Protein AF-A0A376TZW5-F1 (afdb_monomer_lite)

Structure (mmCIF, N/CA/C/O backbone):
data_AF-A0A376TZW5-F1
#
_entry.id   AF-A0A376TZW5-F1
#
loop_
_atom_site.group_PDB
_atom_site.id
_atom_site.type_symbol
_atom_site.label_atom_id
_atom_site.label_alt_id
_atom_site.label_comp_id
_atom_site.label_asym_id
_atom_site.label_entity_id
_atom_site.label_seq_id
_atom_site.pdbx_PDB_ins_code
_atom_site.Cartn_x
_atom_site.Cartn_y
_atom_site.Cartn_z
_atom_site.occupancy
_atom_site.B_iso_or_equiv
_atom_site.auth_seq_id
_atom_site.auth_comp_id
_atom_site.auth_asym_id
_atom_site.auth_atom_id
_atom_site.pdbx_PDB_model_num
ATOM 1 N N . MET A 1 1 ? 0.090 -8.580 25.033 1.00 38.53 1 MET A N 1
ATOM 2 C CA . MET A 1 1 ? -0.897 -7.740 25.754 1.00 38.53 1 MET A CA 1
ATOM 3 C C . MET A 1 1 ? -0.222 -6.435 26.148 1.00 38.53 1 MET A C 1
ATOM 5 O O . MET A 1 1 ? 0.632 -6.461 27.018 1.00 38.53 1 MET A O 1
ATOM 9 N N . CYS A 1 2 ? -0.560 -5.318 25.501 1.00 30.52 2 CYS A N 1
ATOM 10 C CA . CYS A 1 2 ? -0.127 -3.982 25.917 1.00 30.52 2 CYS A CA 1
ATOM 11 C C . CYS A 1 2 ? -1.391 -3.200 26.295 1.00 30.52 2 CYS A C 1
ATOM 13 O O . CYS A 1 2 ? -2.257 -2.989 25.449 1.00 30.52 2 CYS A O 1
ATOM 15 N N . LYS A 1 3 ? -1.556 -2.871 27.580 1.00 48.50 3 LYS A N 1
ATOM 16 C CA . LYS A 1 3 ? -2.670 -2.051 28.070 1.00 48.50 3 LYS A CA 1
ATOM 17 C C . LYS A 1 3 ? -2.175 -0.611 28.183 1.00 48.50 3 LYS A C 1
ATOM 19 O O . LYS A 1 3 ? -1.346 -0.327 29.038 1.00 48.50 3 LYS A O 1
ATOM 24 N N . SER A 1 4 ? -2.682 0.279 27.331 1.00 41.16 4 SER A N 1
ATOM 25 C CA . SER A 1 4 ? -2.485 1.726 27.455 1.00 41.16 4 SER A CA 1
ATOM 26 C C . SER A 1 4 ? -3.848 2.375 27.692 1.00 41.16 4 SER A C 1
ATOM 28 O O . SER A 1 4 ? -4.744 2.304 26.851 1.00 41.16 4 SER A O 1
ATOM 30 N N . THR A 1 5 ? -4.014 2.932 28.881 1.00 50.69 5 THR A N 1
ATOM 31 C CA . THR A 1 5 ? -5.235 3.544 29.399 1.00 50.69 5 THR A CA 1
ATOM 32 C C . THR A 1 5 ? -5.457 4.897 28.708 1.00 50.69 5 THR A C 1
ATOM 34 O O . THR A 1 5 ? -4.609 5.777 28.808 1.00 50.69 5 THR A O 1
ATOM 37 N N . GLY A 1 6 ? -6.571 5.062 27.983 1.00 47.66 6 GLY A N 1
ATOM 38 C CA . GLY A 1 6 ? -7.039 6.360 27.459 1.00 47.66 6 GLY A CA 1
ATOM 39 C C . GLY A 1 6 ? -6.691 6.716 26.005 1.00 47.66 6 GLY A C 1
ATOM 40 O O . GLY A 1 6 ? -7.120 7.762 25.528 1.00 47.66 6 GLY A O 1
ATOM 41 N N . ARG A 1 7 ? -5.966 5.868 25.268 1.00 55.19 7 ARG A N 1
ATOM 42 C CA . ARG A 1 7 ? -5.746 6.036 23.819 1.00 55.19 7 ARG A CA 1
ATOM 43 C C . ARG A 1 7 ? -6.787 5.246 23.039 1.00 55.19 7 ARG A C 1
ATOM 45 O O . ARG A 1 7 ? -7.070 4.102 23.387 1.00 55.19 7 ARG A O 1
ATOM 52 N N . THR A 1 8 ? -7.326 5.837 21.974 1.00 58.31 8 THR A N 1
ATOM 53 C CA . THR A 1 8 ? -8.102 5.115 20.962 1.00 58.31 8 THR A CA 1
ATOM 54 C C . THR A 1 8 ? -7.330 3.848 20.590 1.00 58.31 8 THR A C 1
ATOM 56 O O . THR A 1 8 ? -6.161 3.916 20.209 1.00 58.31 8 THR A O 1
ATOM 59 N N . GLN A 1 9 ? -7.937 2.687 20.811 1.00 73.31 9 GLN A N 1
ATOM 60 C CA . GLN A 1 9 ? -7.275 1.408 20.592 1.00 73.31 9 GLN A CA 1
ATOM 61 C C . GLN A 1 9 ? -7.281 1.123 19.092 1.00 73.31 9 GLN A C 1
ATOM 63 O O . GLN A 1 9 ? -8.335 0.857 18.515 1.00 73.31 9 GLN A O 1
ATOM 68 N N . TYR A 1 10 ? -6.110 1.192 18.466 1.00 76.81 10 TYR A N 1
ATOM 69 C CA . TYR A 1 10 ? -5.934 0.841 17.062 1.00 76.81 10 TYR A CA 1
ATOM 70 C C . TYR A 1 10 ? -5.307 -0.544 16.964 1.00 76.81 10 TYR A C 1
ATOM 72 O O . TYR A 1 10 ? -4.326 -0.846 17.644 1.00 76.81 10 TYR A O 1
ATOM 80 N N . PHE A 1 11 ? -5.882 -1.387 16.113 1.00 87.94 11 PHE A N 1
ATOM 81 C CA . PHE A 1 11 ? -5.261 -2.640 15.710 1.00 87.94 11 PHE A CA 1
ATOM 82 C C . PHE A 1 11 ? -4.432 -2.373 14.456 1.00 87.94 11 PHE A C 1
ATOM 84 O O . PHE A 1 11 ? -4.957 -1.822 13.491 1.00 87.94 11 PHE A O 1
ATOM 91 N N . SER A 1 12 ? -3.154 -2.742 14.475 1.00 90.06 12 SER A N 1
ATOM 92 C CA . SER A 1 12 ? -2.262 -2.597 13.329 1.00 90.06 12 SER A CA 1
ATOM 93 C C . SER A 1 12 ? -1.624 -3.929 12.966 1.00 90.06 12 SER A C 1
ATOM 95 O O . SER A 1 12 ? -1.375 -4.781 13.821 1.00 90.06 12 SER A O 1
ATOM 97 N N . VAL A 1 13 ? -1.349 -4.086 11.675 1.00 95.06 13 VAL A N 1
ATOM 98 C CA . VAL A 1 13 ? -0.591 -5.205 11.120 1.00 95.06 13 VAL A CA 1
ATOM 99 C C . VAL A 1 13 ? 0.528 -4.622 10.278 1.00 95.06 13 VAL A C 1
ATOM 101 O O . VAL A 1 13 ? 0.327 -3.633 9.573 1.00 95.06 13 VAL A O 1
ATOM 104 N N . ILE A 1 14 ? 1.718 -5.198 10.407 1.00 95.69 14 ILE A N 1
ATOM 105 C CA . ILE A 1 14 ? 2.921 -4.708 9.745 1.00 95.69 14 ILE A CA 1
ATOM 106 C C . ILE A 1 14 ? 3.115 -5.494 8.451 1.00 95.69 14 ILE A C 1
ATOM 108 O O . ILE A 1 14 ? 3.079 -6.722 8.457 1.00 95.69 14 ILE A O 1
ATOM 112 N N . TYR A 1 15 ? 3.334 -4.765 7.360 1.00 95.56 15 TYR A N 1
ATOM 113 C CA . TYR A 1 15 ? 3.846 -5.303 6.108 1.00 95.56 15 TYR A CA 1
ATOM 114 C C . TYR A 1 15 ? 5.206 -4.662 5.827 1.00 95.56 15 TYR A C 1
ATOM 116 O O . TYR A 1 15 ? 5.295 -3.454 5.617 1.00 95.56 15 TYR A O 1
ATOM 124 N N . ASP A 1 16 ? 6.260 -5.471 5.840 1.00 94.31 16 ASP A N 1
ATOM 125 C CA . ASP A 1 16 ? 7.659 -5.063 5.669 1.00 94.31 16 ASP A CA 1
ATOM 126 C C . ASP A 1 16 ? 8.295 -5.615 4.380 1.00 94.31 16 ASP A C 1
ATOM 128 O O . ASP A 1 16 ? 9.441 -5.304 4.071 1.00 94.31 16 ASP A O 1
ATOM 132 N N . GLY A 1 17 ? 7.537 -6.355 3.564 1.00 91.31 17 GLY A N 1
ATOM 133 C CA . GLY A 1 17 ? 8.004 -6.968 2.313 1.00 91.31 17 GLY A CA 1
ATOM 134 C C . GLY A 1 17 ? 8.200 -6.003 1.137 1.00 91.31 17 GLY A C 1
ATOM 135 O O . GLY A 1 17 ? 8.248 -6.444 -0.010 1.00 91.31 17 GLY A O 1
ATOM 136 N N . THR A 1 18 ? 8.265 -4.692 1.381 1.00 89.19 18 THR A N 1
ATOM 137 C CA . THR A 1 18 ? 8.461 -3.707 0.310 1.00 89.19 18 THR A CA 1
ATOM 138 C C . THR A 1 18 ? 9.911 -3.735 -0.170 1.00 89.19 18 THR A C 1
ATOM 140 O O . THR A 1 18 ? 10.834 -3.569 0.623 1.00 89.19 18 THR A O 1
ATOM 143 N N . GLN A 1 19 ? 10.110 -3.887 -1.480 1.00 88.81 19 GLN A N 1
ATOM 144 C CA . GLN A 1 19 ? 11.431 -3.833 -2.108 1.00 88.81 19 GLN A CA 1
ATOM 145 C C . GLN A 1 19 ? 11.706 -2.458 -2.744 1.00 88.81 19 GLN A C 1
ATOM 147 O O . GLN A 1 19 ? 10.763 -1.732 -3.083 1.00 88.81 19 GLN A O 1
ATOM 152 N N . PRO A 1 20 ? 12.981 -2.064 -2.931 1.00 86.25 20 PRO A N 1
ATOM 153 C CA . PRO A 1 20 ? 13.323 -0.923 -3.779 1.00 86.25 20 PRO A CA 1
ATOM 154 C C . PRO A 1 20 ? 12.673 -1.079 -5.159 1.00 86.25 20 PRO A C 1
ATOM 156 O O . PRO A 1 20 ? 12.797 -2.139 -5.761 1.00 86.25 20 PRO A O 1
ATOM 159 N N . ASN A 1 21 ? 11.989 -0.035 -5.641 1.00 84.56 21 ASN A N 1
ATOM 160 C CA . ASN A 1 21 ? 11.100 -0.090 -6.812 1.00 84.56 21 ASN A CA 1
ATOM 161 C C . ASN A 1 21 ? 10.013 -1.174 -6.651 1.00 84.56 21 ASN A C 1
ATOM 163 O O . ASN A 1 21 ? 10.140 -2.260 -7.217 1.00 84.56 21 ASN A O 1
ATOM 167 N N . PRO A 1 22 ? 8.973 -0.906 -5.838 1.00 85.00 22 PRO A N 1
ATOM 168 C CA . PRO A 1 22 ? 8.001 -1.923 -5.454 1.00 85.00 22 PRO A CA 1
ATOM 169 C C . PRO A 1 22 ? 7.312 -2.519 -6.681 1.00 85.00 22 PRO A C 1
ATOM 171 O O . PRO A 1 22 ? 6.875 -1.796 -7.576 1.00 85.00 22 PRO A O 1
ATOM 174 N N . THR A 1 23 ? 7.204 -3.845 -6.707 1.00 91.38 23 THR A N 1
ATOM 175 C CA . THR A 1 23 ? 6.572 -4.570 -7.808 1.00 91.38 23 THR A CA 1
ATOM 176 C C . THR A 1 23 ? 5.065 -4.695 -7.604 1.00 91.38 23 THR A C 1
ATOM 178 O O . THR A 1 23 ? 4.526 -4.454 -6.517 1.00 91.38 23 THR A O 1
ATOM 181 N N . THR A 1 24 ? 4.362 -5.140 -8.643 1.00 92.00 24 THR A N 1
ATOM 182 C CA . THR A 1 24 ? 2.925 -5.422 -8.563 1.00 92.00 24 THR A CA 1
ATOM 183 C C . THR A 1 24 ? 2.609 -6.505 -7.529 1.00 92.00 24 THR A C 1
ATOM 185 O O . THR A 1 24 ? 1.596 -6.436 -6.835 1.00 92.00 24 THR A O 1
ATOM 188 N N . GLU A 1 25 ? 3.523 -7.456 -7.335 1.00 93.75 25 GLU A N 1
ATOM 189 C CA . GLU A 1 25 ? 3.418 -8.508 -6.324 1.00 93.75 25 GLU A CA 1
ATOM 190 C C . GLU A 1 25 ? 3.541 -7.939 -4.906 1.00 93.75 25 GLU A C 1
ATOM 192 O O . GLU A 1 25 ? 2.860 -8.421 -4.001 1.00 93.75 25 GLU A O 1
ATOM 197 N N . ASN A 1 26 ? 4.347 -6.888 -4.699 1.00 93.25 26 ASN A N 1
ATOM 198 C CA . ASN A 1 26 ? 4.419 -6.215 -3.401 1.00 93.25 26 ASN A CA 1
ATOM 199 C C . ASN A 1 26 ? 3.083 -5.555 -3.036 1.00 93.25 26 ASN A C 1
ATOM 201 O O . ASN A 1 26 ? 2.633 -5.668 -1.895 1.00 93.25 26 ASN A O 1
ATOM 205 N N . VAL A 1 27 ? 2.432 -4.908 -4.007 1.00 94.75 27 VAL A N 1
ATOM 206 C CA . VAL A 1 27 ? 1.104 -4.309 -3.818 1.00 94.75 27 VAL A CA 1
ATOM 207 C C . VAL A 1 27 ? 0.058 -5.392 -3.550 1.00 94.75 27 VAL A C 1
ATOM 209 O O . VAL A 1 27 ? -0.720 -5.273 -2.603 1.00 94.75 27 VAL A O 1
ATOM 212 N N . ALA A 1 28 ? 0.066 -6.485 -4.316 1.00 95.25 28 ALA A N 1
ATOM 213 C CA . ALA A 1 28 ? -0.860 -7.598 -4.119 1.00 95.25 28 ALA A CA 1
ATOM 214 C C . ALA A 1 28 ? -0.690 -8.273 -2.743 1.00 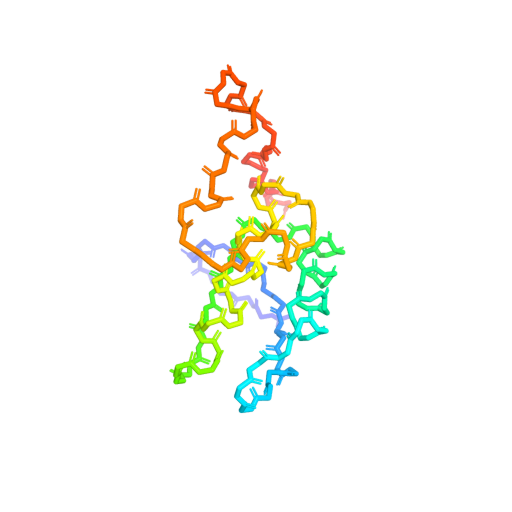95.25 28 ALA A C 1
ATOM 216 O O . ALA A 1 28 ? -1.682 -8.576 -2.075 1.00 95.25 28 ALA A O 1
ATOM 217 N N . ALA A 1 29 ? 0.552 -8.464 -2.284 1.00 95.75 29 ALA A N 1
ATOM 218 C CA . ALA A 1 29 ? 0.851 -9.031 -0.971 1.00 95.75 29 ALA A CA 1
ATOM 219 C C . ALA A 1 29 ? 0.361 -8.127 0.173 1.00 95.75 29 ALA A C 1
ATOM 221 O O . ALA A 1 29 ? -0.308 -8.604 1.094 1.00 95.75 29 ALA A O 1
ATOM 222 N N . GLY A 1 30 ? 0.621 -6.818 0.089 1.00 95.31 30 GLY A N 1
ATOM 223 C CA . GLY A 1 30 ? 0.122 -5.854 1.070 1.00 95.31 30 GLY A CA 1
ATOM 224 C C . GLY A 1 30 ? -1.408 -5.746 1.074 1.00 95.31 30 GLY A C 1
ATOM 225 O O . GLY A 1 30 ? -2.025 -5.708 2.138 1.00 95.31 30 GLY A O 1
ATOM 226 N N . LEU A 1 31 ? -2.043 -5.783 -0.103 1.00 95.81 31 LEU A N 1
ATOM 227 C CA . LEU A 1 31 ? -3.502 -5.785 -0.244 1.00 95.81 31 LEU A CA 1
ATOM 228 C C . LEU A 1 31 ? -4.144 -7.039 0.359 1.00 95.81 31 LEU A C 1
ATOM 230 O O . LEU A 1 31 ? -5.193 -6.946 1.000 1.00 95.81 31 LEU A O 1
ATOM 234 N N . LYS A 1 32 ? -3.526 -8.210 0.170 1.00 95.81 32 LYS A N 1
ATOM 235 C CA . LYS A 1 32 ? -3.973 -9.463 0.785 1.00 95.81 32 LYS A CA 1
ATOM 236 C C . LYS A 1 32 ? -3.975 -9.340 2.310 1.00 95.81 32 LYS A C 1
ATOM 238 O O . LYS A 1 32 ? -5.000 -9.601 2.933 1.00 95.81 32 LYS A O 1
ATOM 243 N N . LEU A 1 33 ? -2.879 -8.850 2.888 1.00 95.88 33 LEU A N 1
ATOM 244 C CA . LEU A 1 33 ? -2.745 -8.655 4.332 1.00 95.88 33 LEU A CA 1
ATOM 245 C C . LEU A 1 33 ? -3.759 -7.635 4.878 1.00 95.88 33 LEU A C 1
ATOM 247 O O . LEU A 1 33 ? -4.363 -7.880 5.925 1.00 95.88 33 LEU A O 1
ATOM 251 N N . LEU A 1 34 ? -4.003 -6.537 4.153 1.00 94.56 34 LEU A N 1
ATOM 252 C CA . LEU A 1 34 ? -5.030 -5.539 4.478 1.00 94.56 34 LEU A CA 1
ATOM 253 C C . LEU A 1 34 ? -6.426 -6.175 4.557 1.00 94.56 34 LEU A C 1
ATOM 255 O O . LEU A 1 34 ? -7.140 -5.970 5.541 1.00 94.56 34 LEU A O 1
ATOM 259 N N . LYS A 1 35 ? -6.798 -6.980 3.551 1.00 92.81 35 LYS A N 1
ATOM 260 C CA . LYS A 1 35 ? -8.107 -7.650 3.473 1.00 92.81 35 LYS A CA 1
ATOM 261 C C . LYS A 1 35 ? -8.274 -8.732 4.539 1.00 92.81 35 LYS A C 1
ATOM 263 O O . LYS A 1 35 ? -9.294 -8.751 5.220 1.00 92.81 35 LYS A O 1
ATOM 268 N N . GLU A 1 36 ? -7.278 -9.596 4.725 1.00 95.00 36 GLU A N 1
ATOM 269 C CA . GLU A 1 36 ? -7.318 -10.685 5.715 1.00 95.00 36 GLU A CA 1
ATOM 270 C C . GLU A 1 36 ? -7.490 -10.164 7.147 1.00 95.00 36 GLU A C 1
ATOM 272 O O . GLU A 1 36 ? -8.195 -10.765 7.958 1.00 95.00 36 GLU A O 1
ATOM 277 N N . ASN A 1 37 ? -6.894 -9.009 7.449 1.00 92.81 37 ASN A N 1
ATOM 278 C CA . ASN A 1 37 ? -6.950 -8.403 8.775 1.00 92.81 37 ASN A CA 1
ATOM 279 C C . ASN A 1 37 ? -8.079 -7.379 8.946 1.00 92.81 37 ASN A C 1
ATOM 281 O O . ASN A 1 37 ? -8.245 -6.842 10.043 1.00 92.81 37 ASN A O 1
ATOM 285 N N . ASN A 1 38 ? -8.893 -7.160 7.905 1.00 91.38 38 ASN A N 1
ATOM 286 C CA . ASN A 1 38 ? -9.977 -6.176 7.883 1.00 91.38 38 ASN A CA 1
ATOM 287 C C . ASN A 1 38 ? -9.499 -4.768 8.292 1.00 91.38 38 ASN A C 1
ATOM 289 O O . ASN A 1 38 ? -10.139 -4.095 9.102 1.00 91.38 38 ASN A O 1
ATOM 293 N N . CYS A 1 39 ? -8.341 -4.353 7.773 1.00 89.38 39 CYS A N 1
ATOM 294 C CA . CYS A 1 39 ? -7.795 -3.019 8.002 1.00 89.38 39 CYS A CA 1
ATOM 295 C C . CYS A 1 39 ? -8.557 -1.984 7.161 1.00 89.38 39 CYS A C 1
ATOM 297 O O . CYS A 1 39 ? -8.779 -2.192 5.973 1.00 89.38 39 CYS A O 1
ATOM 299 N N . ASP A 1 40 ? -8.906 -0.848 7.760 1.00 90.50 40 ASP A N 1
ATOM 300 C CA . ASP A 1 40 ? -9.635 0.251 7.106 1.00 90.50 40 ASP A CA 1
ATOM 301 C C . ASP A 1 40 ? -8.722 1.377 6.593 1.00 90.50 40 ASP A C 1
ATOM 303 O O . ASP A 1 40 ? -9.169 2.275 5.881 1.00 90.50 40 ASP A O 1
ATOM 307 N N . SER A 1 41 ? -7.442 1.330 6.963 1.00 90.31 41 SER A N 1
ATOM 308 C CA . SER A 1 41 ? -6.466 2.386 6.728 1.00 90.31 41 SER A CA 1
ATOM 309 C C . SER A 1 41 ? -5.100 1.784 6.407 1.00 90.31 41 SER A C 1
ATOM 311 O O . SER A 1 41 ? -4.716 0.754 6.966 1.00 90.31 41 SER A O 1
ATOM 313 N N . VAL A 1 42 ? -4.336 2.460 5.545 1.00 94.19 42 VAL A N 1
ATOM 314 C CA . VAL A 1 42 ? -2.931 2.137 5.257 1.00 94.19 42 VAL A CA 1
ATOM 315 C C . VAL A 1 42 ? -2.062 3.272 5.769 1.00 94.19 42 VAL A C 1
ATOM 317 O O . VAL A 1 42 ? -2.313 4.436 5.466 1.00 94.19 42 VAL A O 1
ATOM 320 N N . ILE A 1 43 ? -1.030 2.932 6.535 1.00 94.94 43 ILE A N 1
ATOM 321 C CA . ILE A 1 43 ? -0.028 3.883 7.015 1.00 94.94 43 ILE A CA 1
ATOM 322 C C . ILE A 1 43 ? 1.311 3.455 6.432 1.00 94.94 43 ILE A C 1
ATOM 324 O O . ILE A 1 43 ? 1.791 2.359 6.712 1.00 94.94 43 ILE A O 1
ATOM 328 N N . SER A 1 44 ? 1.906 4.316 5.615 1.00 96.31 44 SER A N 1
ATOM 329 C CA . SER A 1 44 ? 3.230 4.083 5.052 1.00 96.31 44 SER A CA 1
ATOM 330 C C . SER A 1 44 ? 4.313 4.658 5.960 1.00 96.31 44 SER A C 1
ATOM 332 O O . SER A 1 44 ? 4.176 5.783 6.440 1.00 96.31 44 SER A O 1
ATOM 334 N N . LEU A 1 45 ? 5.406 3.921 6.151 1.00 95.25 45 LEU A N 1
ATOM 335 C CA . LEU A 1 45 ? 6.563 4.366 6.924 1.00 95.25 45 LEU A CA 1
ATOM 336 C C . LEU A 1 45 ? 7.846 4.074 6.141 1.00 95.25 45 LEU A C 1
ATOM 338 O O . LEU A 1 45 ? 8.106 2.923 5.798 1.00 95.25 45 LEU A O 1
ATOM 342 N N . GLY A 1 46 ? 8.648 5.104 5.866 1.00 93.62 46 GLY A N 1
ATOM 343 C CA . GLY A 1 46 ? 9.934 4.962 5.184 1.00 93.62 46 GLY A CA 1
ATOM 344 C C . GLY A 1 46 ? 10.167 6.026 4.113 1.00 93.62 46 GLY A C 1
ATOM 345 O O . GLY A 1 46 ? 9.818 7.189 4.295 1.00 93.62 46 GLY A O 1
ATOM 346 N N . GLY A 1 47 ? 10.819 5.623 3.018 1.00 93.38 47 GLY A N 1
ATOM 347 C CA . GLY A 1 47 ? 11.115 6.479 1.864 1.00 93.38 47 GLY A CA 1
ATOM 348 C C . GLY A 1 47 ? 10.098 6.345 0.724 1.00 93.38 47 GLY A C 1
ATOM 349 O O . GLY A 1 47 ? 8.973 5.893 0.921 1.00 93.38 47 GLY A O 1
ATOM 350 N N . GLY A 1 48 ? 10.515 6.699 -0.497 1.00 95.06 48 GLY A N 1
ATOM 351 C CA . GLY A 1 48 ? 9.646 6.674 -1.683 1.00 95.06 48 GLY A CA 1
ATOM 352 C C . GLY A 1 48 ? 9.044 5.298 -1.984 1.00 95.06 48 GLY A C 1
ATOM 353 O O . GLY A 1 48 ? 7.839 5.190 -2.163 1.00 95.06 48 GLY A O 1
ATOM 354 N N . SER A 1 49 ? 9.848 4.232 -1.933 1.00 94.75 49 SER A N 1
ATOM 355 C CA . SER A 1 49 ? 9.376 2.876 -2.256 1.00 94.75 49 SER A CA 1
ATOM 356 C C . SER A 1 49 ? 8.216 2.400 -1.346 1.00 94.75 49 SER A C 1
ATOM 358 O O . SER A 1 49 ? 7.158 2.059 -1.880 1.00 94.75 49 SER A O 1
ATOM 360 N N . PRO A 1 50 ? 8.310 2.454 0.002 1.00 95.38 50 PRO A N 1
ATOM 361 C CA . PRO A 1 50 ? 7.169 2.160 0.878 1.00 95.38 50 PRO A CA 1
ATOM 362 C C . PRO A 1 50 ? 5.958 3.069 0.663 1.00 95.38 50 PRO A C 1
ATOM 364 O O . PRO A 1 50 ? 4.824 2.600 0.756 1.00 95.38 50 PRO A O 1
ATOM 367 N N . HIS A 1 51 ? 6.169 4.353 0.354 1.00 96.19 51 HIS A N 1
ATOM 368 C CA . HIS A 1 51 ? 5.073 5.278 0.057 1.00 96.19 51 HIS A CA 1
ATOM 369 C C . HIS A 1 51 ? 4.338 4.904 -1.235 1.00 96.19 51 HIS A C 1
ATOM 371 O O . HIS A 1 51 ? 3.108 4.913 -1.262 1.00 96.19 51 HIS A O 1
ATOM 377 N N . ASP A 1 52 ? 5.065 4.547 -2.290 1.00 94.62 52 ASP A N 1
ATOM 378 C CA . ASP A 1 52 ? 4.476 4.193 -3.582 1.00 94.62 52 ASP A CA 1
ATOM 379 C C . ASP A 1 52 ? 3.772 2.833 -3.524 1.00 94.62 52 ASP A C 1
ATOM 381 O O . ASP A 1 52 ? 2.648 2.699 -4.010 1.00 94.62 52 ASP A O 1
ATOM 385 N N . CYS A 1 53 ? 4.356 1.862 -2.816 1.00 95.06 53 CYS A N 1
ATOM 386 C CA . CYS A 1 53 ? 3.702 0.590 -2.512 1.00 95.06 53 CYS A CA 1
ATOM 387 C C . CYS A 1 53 ? 2.380 0.810 -1.754 1.00 95.06 53 CYS A C 1
ATOM 389 O O . CYS A 1 53 ? 1.332 0.302 -2.155 1.00 95.06 53 CYS A O 1
ATOM 391 N N . ALA A 1 54 ? 2.395 1.635 -0.702 1.00 95.88 54 ALA A N 1
ATOM 392 C CA . ALA A 1 54 ? 1.204 1.945 0.084 1.00 95.88 54 ALA A CA 1
ATOM 393 C C . ALA A 1 54 ? 0.117 2.669 -0.724 1.00 95.88 54 ALA A C 1
ATOM 395 O O . ALA A 1 54 ? -1.063 2.347 -0.573 1.00 95.88 54 AL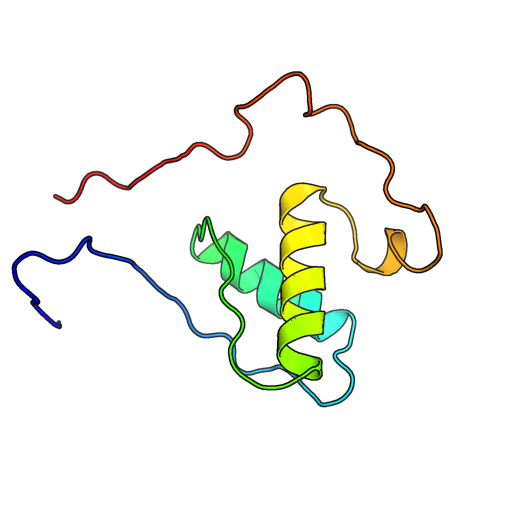A A O 1
ATOM 396 N N . LYS A 1 55 ? 0.493 3.605 -1.606 1.00 94.81 55 LYS A N 1
ATOM 397 C CA . LYS A 1 55 ? -0.448 4.253 -2.534 1.00 94.81 55 LYS A CA 1
ATOM 398 C C . LYS A 1 55 ? -1.095 3.236 -3.467 1.00 94.81 55 LYS A C 1
ATOM 400 O O . LYS A 1 55 ? -2.310 3.275 -3.627 1.00 94.81 55 LYS A O 1
ATOM 405 N N . GLY A 1 56 ? -0.311 2.318 -4.036 1.00 94.50 56 GLY A N 1
ATOM 406 C CA . GLY A 1 56 ? -0.832 1.245 -4.883 1.00 94.50 56 GLY A CA 1
ATOM 407 C C . GLY A 1 56 ? -1.821 0.349 -4.134 1.00 94.50 56 GLY A C 1
ATOM 408 O O . GLY A 1 56 ? -2.919 0.094 -4.624 1.00 94.50 56 GLY A O 1
ATOM 409 N N . ILE A 1 57 ? -1.484 -0.051 -2.903 1.00 95.19 57 ILE A N 1
ATOM 410 C CA . ILE A 1 57 ? -2.376 -0.848 -2.046 1.00 95.19 57 ILE A CA 1
ATOM 411 C C . ILE A 1 57 ? -3.682 -0.095 -1.786 1.00 95.19 57 ILE A C 1
ATOM 413 O O . ILE A 1 57 ? -4.755 -0.662 -1.975 1.00 95.19 57 ILE A O 1
ATOM 417 N N . ALA A 1 58 ? -3.607 1.174 -1.377 1.00 94.81 58 ALA A N 1
ATOM 418 C CA . ALA A 1 58 ? -4.785 1.988 -1.090 1.00 94.81 58 ALA A CA 1
ATOM 419 C C . ALA A 1 58 ? -5.660 2.198 -2.337 1.00 94.81 58 ALA A C 1
ATOM 421 O O . ALA A 1 58 ? -6.886 2.123 -2.248 1.00 94.81 58 ALA A O 1
ATOM 422 N N . LEU A 1 59 ? -5.038 2.407 -3.500 1.00 93.62 59 LEU A N 1
ATOM 423 C CA . LEU A 1 59 ? -5.734 2.593 -4.767 1.00 93.62 59 LEU A CA 1
ATOM 424 C C . LEU A 1 59 ? -6.550 1.353 -5.146 1.00 93.62 59 LEU A C 1
ATOM 426 O O . LEU A 1 59 ? -7.749 1.461 -5.406 1.00 93.62 59 LEU A O 1
ATOM 430 N N . VAL A 1 60 ? -5.920 0.177 -5.126 1.00 93.12 60 VAL A N 1
ATOM 431 C CA . VAL A 1 60 ? -6.587 -1.086 -5.471 1.00 93.12 60 VAL A CA 1
ATOM 432 C C . VAL A 1 60 ? -7.575 -1.506 -4.380 1.00 93.12 60 VAL A C 1
ATOM 434 O O . VAL A 1 60 ? -8.625 -2.070 -4.679 1.00 93.12 60 VAL A O 1
ATOM 437 N N . ALA A 1 61 ? -7.300 -1.204 -3.108 1.00 92.50 61 ALA A N 1
ATOM 438 C CA . ALA A 1 61 ? -8.243 -1.459 -2.021 1.00 92.50 61 ALA A CA 1
ATOM 439 C C . ALA A 1 61 ? -9.553 -0.675 -2.193 1.00 92.50 61 ALA A C 1
ATOM 441 O O . ALA A 1 61 ? -10.618 -1.223 -1.915 1.00 92.50 61 ALA A O 1
ATOM 442 N N . ALA A 1 62 ? -9.477 0.574 -2.661 1.00 90.31 62 ALA A N 1
ATOM 443 C CA . ALA A 1 62 ? -10.641 1.437 -2.842 1.00 90.31 62 ALA A CA 1
ATOM 444 C C . ALA A 1 62 ? -11.421 1.153 -4.136 1.00 90.31 62 ALA A C 1
ATOM 446 O O . ALA A 1 62 ? -12.645 1.252 -4.136 1.00 90.31 62 ALA A O 1
ATOM 447 N N . ASN A 1 63 ? -10.731 0.814 -5.228 1.00 89.75 63 ASN A N 1
ATOM 448 C CA . ASN A 1 63 ? -11.347 0.715 -6.558 1.00 89.75 63 ASN A CA 1
ATOM 449 C C . ASN A 1 63 ? -11.500 -0.730 -7.068 1.00 89.75 63 ASN A C 1
ATOM 451 O O . ASN A 1 63 ? -12.235 -0.972 -8.023 1.00 89.75 63 ASN A O 1
ATOM 455 N N . GLY A 1 64 ? -10.846 -1.705 -6.427 1.00 88.38 64 GLY A N 1
ATOM 456 C CA . GLY A 1 64 ? -10.761 -3.078 -6.926 1.00 88.38 64 GLY A CA 1
ATOM 457 C C . GLY A 1 64 ? -9.825 -3.209 -8.134 1.00 88.38 64 GLY A C 1
ATOM 458 O O . GLY A 1 64 ? -9.066 -2.292 -8.447 1.00 88.38 64 GLY A O 1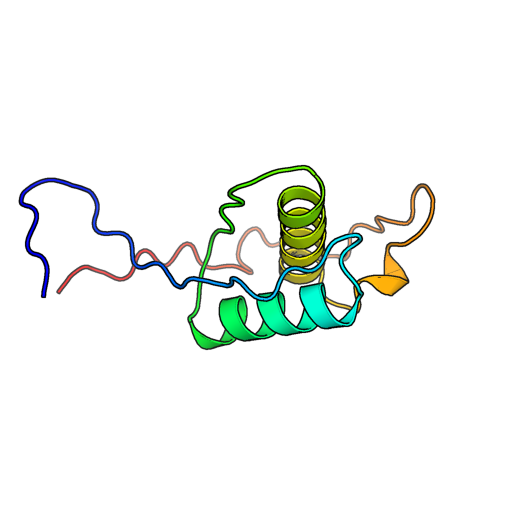
ATOM 459 N N . GLY A 1 65 ? -9.875 -4.360 -8.807 1.00 89.25 65 GLY A N 1
ATOM 460 C CA . GLY A 1 65 ? -9.014 -4.662 -9.959 1.00 89.25 65 GLY A CA 1
ATOM 461 C C . GLY A 1 65 ? -7.579 -5.038 -9.582 1.00 89.25 65 GLY A C 1
ATOM 462 O O . GLY A 1 65 ? -7.304 -5.416 -8.439 1.00 89.25 65 GLY A O 1
ATOM 463 N N . ASP A 1 66 ? -6.685 -4.955 -10.564 1.00 89.25 66 ASP A N 1
ATOM 464 C CA . ASP A 1 66 ? -5.239 -5.109 -10.408 1.00 89.25 66 ASP A CA 1
ATOM 465 C C . ASP A 1 66 ? -4.546 -3.740 -10.478 1.00 89.25 66 ASP A C 1
ATOM 467 O O . ASP A 1 66 ? -5.039 -2.803 -11.102 1.00 89.25 66 ASP A O 1
ATOM 471 N N . ILE A 1 67 ? -3.378 -3.595 -9.848 1.00 89.88 67 ILE A N 1
ATOM 472 C CA . ILE A 1 67 ? -2.632 -2.329 -9.888 1.00 89.88 67 ILE A CA 1
ATOM 473 C C . ILE A 1 67 ? -2.228 -1.935 -11.320 1.00 89.88 67 ILE A C 1
ATOM 475 O O . ILE A 1 67 ? -2.165 -0.745 -11.630 1.00 89.88 67 ILE A O 1
ATOM 479 N N . ARG A 1 68 ? -2.016 -2.919 -12.204 1.00 89.44 68 ARG A N 1
ATOM 480 C CA . ARG A 1 68 ? -1.652 -2.719 -13.616 1.00 89.44 68 ARG A CA 1
ATOM 481 C C . ARG A 1 68 ? -2.747 -2.014 -14.411 1.00 89.44 68 ARG A C 1
ATOM 483 O O . ARG A 1 68 ? -2.437 -1.285 -15.351 1.00 89.44 68 ARG A O 1
ATOM 490 N N . ASP A 1 69 ? -4.007 -2.164 -13.998 1.00 86.56 69 ASP A N 1
ATOM 491 C CA . ASP A 1 69 ? -5.151 -1.489 -14.624 1.00 86.56 69 ASP A CA 1
ATOM 492 C 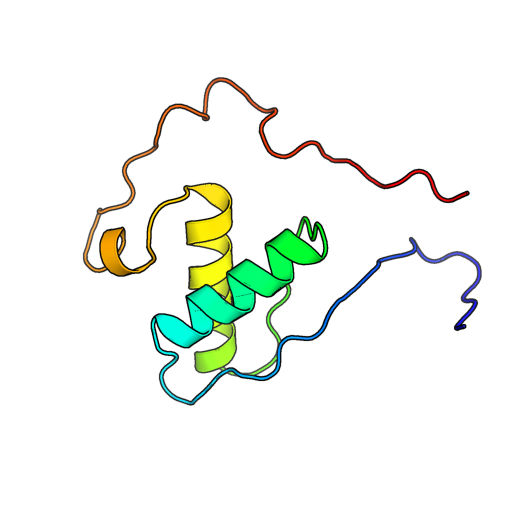C . ASP A 1 69 ? -5.044 0.042 -14.496 1.00 86.56 69 ASP A C 1
ATOM 494 O O . ASP A 1 69 ? -5.591 0.788 -15.311 1.00 86.56 69 ASP A O 1
ATOM 498 N N . TYR A 1 70 ? -4.284 0.511 -13.502 1.00 86.62 70 TYR A N 1
ATOM 499 C CA . TYR A 1 70 ? -4.114 1.922 -13.165 1.00 86.62 70 TYR A CA 1
ATOM 500 C C . TYR A 1 70 ? -2.750 2.502 -13.554 1.00 86.62 70 TYR A C 1
ATOM 502 O O . TYR A 1 70 ? -2.490 3.670 -13.263 1.00 86.62 70 TYR A O 1
ATOM 510 N N . GLU A 1 71 ? -1.863 1.739 -14.202 1.00 84.19 71 GLU A N 1
ATOM 511 C CA . GLU A 1 71 ? -0.617 2.303 -14.746 1.00 84.19 71 GLU A CA 1
ATOM 512 C C . GLU A 1 71 ? -0.944 3.407 -15.766 1.00 84.19 71 GLU A C 1
ATOM 514 O O . GLU A 1 71 ? -2.024 3.387 -16.324 1.00 84.19 71 GLU A O 1
ATOM 519 N N . GLY A 1 72 ? -0.065 4.354 -16.092 1.00 80.75 72 GLY A N 1
ATOM 520 C CA . GLY A 1 72 ? -0.345 5.379 -17.121 1.00 80.75 72 GLY A CA 1
ATOM 521 C C . GLY A 1 72 ? -1.151 6.602 -16.645 1.00 80.75 72 GLY A C 1
ATOM 522 O O . GLY A 1 72 ? -1.434 6.771 -15.464 1.00 80.75 72 GLY A O 1
ATOM 523 N N . VAL A 1 73 ? -1.454 7.518 -17.571 1.00 77.69 73 VAL A N 1
ATOM 524 C CA . VAL A 1 73 ? -2.075 8.821 -17.261 1.00 77.69 73 VAL A CA 1
ATOM 525 C C . VAL A 1 73 ? -3.594 8.732 -17.413 1.00 77.69 73 VAL A C 1
ATOM 527 O O . VAL A 1 73 ? -4.079 8.167 -18.388 1.00 77.69 73 VAL A O 1
ATOM 530 N N . ASP A 1 74 ? -4.323 9.306 -16.454 1.00 74.81 74 ASP A N 1
ATOM 531 C CA . ASP A 1 74 ? -5.790 9.450 -16.467 1.00 74.81 74 ASP A CA 1
ATOM 532 C C . ASP A 1 74 ? -6.588 8.128 -16.511 1.00 74.81 74 ASP A C 1
ATOM 534 O O . ASP A 1 74 ? -7.726 8.073 -16.966 1.00 74.81 74 ASP A O 1
ATOM 538 N N . ARG A 1 75 ? -6.011 7.032 -15.995 1.00 72.75 75 ARG A N 1
ATOM 539 C CA . ARG A 1 75 ? -6.678 5.712 -15.924 1.00 72.75 75 ARG A CA 1
ATOM 540 C C . ARG A 1 75 ? -7.499 5.485 -14.650 1.00 72.75 75 ARG A C 1
ATOM 542 O O . ARG A 1 75 ? -7.896 4.367 -14.339 1.00 72.75 75 ARG A O 1
ATOM 549 N N . LEU A 1 76 ? -7.827 6.559 -13.933 1.00 66.69 76 LEU A N 1
ATOM 550 C CA . LEU A 1 76 ? -8.738 6.529 -12.788 1.00 66.69 76 LEU A CA 1
ATOM 551 C C . LEU A 1 76 ? -10.185 6.706 -13.265 1.00 66.69 76 LEU A C 1
ATOM 553 O O . LEU A 1 76 ? -10.801 7.758 -13.097 1.00 66.69 76 LEU A O 1
ATOM 557 N N . CYS A 1 77 ? -10.741 5.654 -13.860 1.00 53.22 77 CYS A N 1
ATOM 558 C CA . CYS A 1 77 ? -12.175 5.562 -14.103 1.00 53.22 77 CYS A CA 1
ATOM 559 C C . CYS A 1 77 ? -12.884 5.423 -12.746 1.00 53.22 77 CYS A C 1
ATOM 561 O O . CYS A 1 77 ? -12.705 4.426 -12.053 1.00 53.22 77 CYS A O 1
ATOM 563 N N . LYS A 1 78 ? -13.677 6.419 -12.332 1.00 49.66 78 LYS A N 1
ATOM 564 C CA . LYS A 1 78 ? -14.569 6.278 -11.169 1.00 49.66 78 LYS A CA 1
ATOM 565 C C . LYS A 1 78 ? -15.564 5.145 -11.435 1.00 49.66 78 LYS A C 1
ATOM 567 O O . LYS A 1 78 ? -16.589 5.361 -12.079 1.00 49.66 78 LYS A O 1
ATOM 572 N N . THR A 1 79 ? -15.316 3.958 -10.899 1.00 39.66 79 THR A N 1
ATOM 573 C CA . THR A 1 79 ? -16.298 2.873 -10.911 1.00 39.66 79 THR A CA 1
ATOM 574 C C . THR A 1 79 ? -17.372 3.156 -9.857 1.00 39.66 79 THR A C 1
ATOM 576 O O . THR A 1 79 ? -17.072 3.185 -8.670 1.00 39.66 79 THR A O 1
ATOM 579 N N . ALA A 1 80 ? -18.593 3.441 -10.323 1.00 42.91 80 ALA A N 1
ATOM 580 C CA . ALA A 1 80 ? -19.954 3.259 -9.771 1.00 42.91 80 ALA A CA 1
ATOM 581 C C . ALA A 1 80 ? -20.256 3.092 -8.250 1.00 42.91 80 ALA A C 1
ATOM 583 O O . ALA A 1 80 ? -21.371 2.706 -7.920 1.00 42.91 80 ALA A O 1
ATOM 584 N N . ALA A 1 81 ? -19.363 3.405 -7.309 1.00 44.69 81 ALA A N 1
ATOM 585 C CA . ALA A 1 81 ? -19.633 3.393 -5.862 1.00 44.69 81 ALA A CA 1
ATOM 586 C C . ALA A 1 81 ? -19.668 4.807 -5.250 1.00 44.69 81 ALA A C 1
ATOM 588 O O . ALA A 1 81 ? -19.806 4.971 -4.043 1.00 44.69 81 ALA A O 1
ATOM 589 N N . ALA A 1 82 ? -19.555 5.858 -6.071 1.00 43.38 82 ALA A N 1
ATOM 590 C CA . ALA A 1 82 ? -19.627 7.240 -5.591 1.00 43.38 82 ALA A CA 1
ATOM 591 C C . ALA A 1 82 ? -21.044 7.666 -5.153 1.00 43.38 82 ALA A C 1
ATOM 593 O O . ALA A 1 82 ? -21.163 8.676 -4.462 1.00 43.38 82 ALA A O 1
ATOM 594 N N . ASP A 1 83 ? -22.084 6.902 -5.513 1.00 41.75 83 ASP A N 1
ATOM 595 C CA . ASP A 1 83 ? -23.459 7.134 -5.043 1.00 41.75 83 ASP A CA 1
ATOM 596 C C . ASP A 1 83 ? -23.844 6.252 -3.840 1.00 41.75 83 ASP A C 1
ATOM 598 O O . ASP A 1 83 ? -24.823 6.526 -3.152 1.00 41.75 83 ASP A O 1
ATOM 602 N N . ASP A 1 84 ? -23.020 5.253 -3.499 1.00 41.59 84 ASP A N 1
ATOM 603 C CA . ASP A 1 84 ? -23.214 4.428 -2.308 1.00 41.59 84 ASP A CA 1
ATOM 604 C C . ASP A 1 84 ? -22.034 4.625 -1.349 1.00 41.59 84 ASP A C 1
ATOM 606 O O . ASP A 1 84 ? -21.042 3.891 -1.347 1.00 41.59 84 ASP A O 1
ATOM 610 N N . ARG A 1 85 ? -22.124 5.676 -0.521 1.00 43.75 85 ARG A N 1
ATOM 611 C CA . ARG A 1 85 ? -21.185 6.013 0.572 1.00 43.75 85 ARG A CA 1
ATOM 612 C C . ARG A 1 85 ? -21.170 4.945 1.689 1.00 43.75 85 ARG A C 1
ATOM 614 O O . ARG A 1 85 ? -21.213 5.290 2.8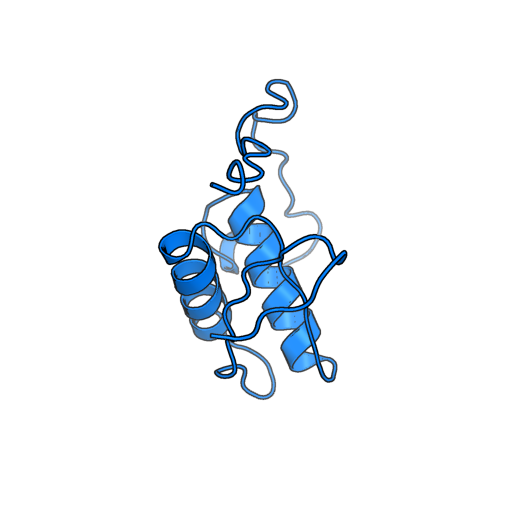72 1.00 43.75 85 ARG A O 1
ATOM 621 N N . HIS A 1 86 ? -21.141 3.658 1.346 1.00 44.12 86 HIS A N 1
ATOM 622 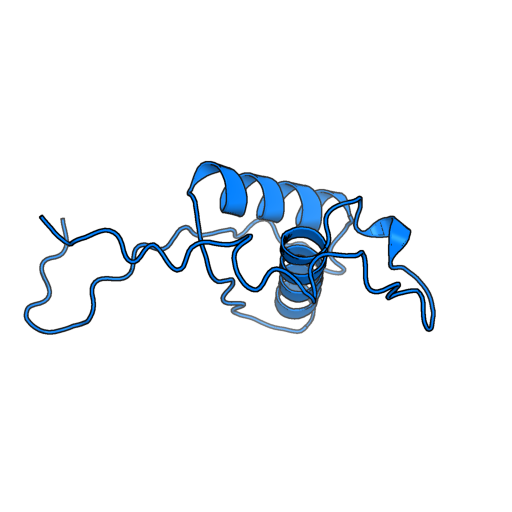C CA . HIS A 1 86 ? -21.335 2.556 2.286 1.00 44.12 86 HIS A CA 1
ATOM 623 C C . HIS A 1 86 ? -20.490 1.295 2.054 1.00 44.12 86 HIS A C 1
ATOM 625 O O . HIS A 1 86 ? -20.529 0.400 2.899 1.00 44.12 86 HIS A O 1
ATOM 631 N N . GLN A 1 87 ? -19.662 1.212 1.005 1.00 45.03 87 GLN A N 1
ATOM 632 C CA . GLN A 1 87 ? -18.920 -0.028 0.705 1.00 45.03 87 GLN A CA 1
ATOM 633 C C . GLN A 1 87 ? -17.502 -0.132 1.306 1.00 45.03 87 GLN A C 1
ATOM 635 O O . GLN A 1 87 ? -16.706 -0.981 0.919 1.00 45.03 87 GLN A O 1
ATOM 640 N N . TYR A 1 88 ? -17.206 0.665 2.331 1.00 40.78 88 TYR A N 1
ATOM 641 C CA . TYR A 1 88 ? -16.365 0.209 3.440 1.00 40.78 88 TYR A CA 1
ATOM 642 C C . TYR A 1 88 ? -17.083 0.661 4.706 1.00 40.78 88 TYR A C 1
ATOM 644 O O . TYR A 1 88 ? -17.132 1.866 4.981 1.00 40.78 88 TYR A O 1
ATOM 652 N N . PRO A 1 89 ? -17.737 -0.241 5.454 1.00 40.41 89 PRO A N 1
ATOM 653 C CA . PRO A 1 89 ? -18.428 0.201 6.642 1.00 40.41 89 PRO A CA 1
ATOM 654 C C . PRO A 1 89 ? -17.349 0.733 7.584 1.00 40.41 89 PRO A C 1
ATOM 656 O O . PRO A 1 89 ? -16.355 0.052 7.839 1.00 40.41 89 PRO A O 1
ATOM 659 N N . ARG A 1 90 ? -17.533 1.953 8.099 1.00 42.56 90 ARG A N 1
ATOM 660 C CA . ARG A 1 90 ? -16.761 2.498 9.225 1.00 42.56 90 ARG A CA 1
ATOM 661 C C . ARG A 1 90 ? -17.050 1.648 10.467 1.00 42.56 90 ARG A C 1
ATOM 663 O O . ARG A 1 90 ? -17.689 2.099 11.410 1.00 42.56 90 ARG A O 1
ATOM 670 N N . ARG A 1 91 ? -16.648 0.376 10.455 1.00 47.56 91 ARG A N 1
ATOM 671 C CA . ARG A 1 91 ? -16.709 -0.522 11.602 1.00 47.56 91 ARG A CA 1
ATOM 672 C C . ARG A 1 91 ? -15.483 -0.237 12.443 1.00 47.56 91 ARG A C 1
ATOM 674 O O . ARG A 1 91 ? -14.529 -1.006 12.463 1.00 47.56 91 ARG A O 1
ATOM 681 N N . VAL A 1 92 ? -15.566 0.835 13.223 1.00 48.22 92 VAL A N 1
ATOM 682 C CA . VAL A 1 92 ? -14.950 0.796 14.546 1.00 48.22 92 VAL A CA 1
ATOM 683 C C . VAL A 1 92 ? -15.522 -0.443 15.230 1.00 48.22 92 VAL A C 1
ATOM 685 O O . VAL A 1 92 ? -16.718 -0.501 15.518 1.00 48.22 92 VAL A O 1
ATOM 688 N N . ARG A 1 93 ? -14.706 -1.492 15.398 1.00 44.53 93 ARG A N 1
ATOM 689 C CA . ARG A 1 93 ? -15.102 -2.616 16.250 1.00 44.53 93 ARG A CA 1
ATOM 690 C C . ARG A 1 93 ? -15.512 -2.006 17.594 1.00 44.53 93 ARG A C 1
ATOM 692 O O . ARG A 1 93 ? -14.707 -1.255 18.147 1.00 44.53 93 ARG A O 1
ATOM 699 N N . PRO A 1 94 ? -16.716 -2.281 18.125 1.00 43.12 94 PRO A N 1
ATOM 700 C CA . PRO A 1 94 ? -16.990 -1.926 19.504 1.00 43.12 94 PRO A CA 1
ATOM 701 C C . PRO A 1 94 ? -15.928 -2.626 20.350 1.00 43.12 94 PRO A C 1
ATOM 703 O O . PRO A 1 94 ? -15.746 -3.844 20.258 1.00 43.12 94 PRO A O 1
ATOM 706 N N . LEU A 1 95 ? -15.164 -1.829 21.092 1.00 47.00 95 LEU A N 1
ATOM 707 C CA . LEU A 1 95 ? -14.237 -2.337 22.088 1.00 47.00 95 LEU A CA 1
ATOM 708 C C . LEU A 1 95 ? -15.104 -3.039 23.136 1.00 47.00 95 LEU A C 1
ATOM 710 O O . LEU A 1 95 ? -15.870 -2.377 23.833 1.00 47.00 95 LEU A O 1
ATOM 714 N N . LYS A 1 96 ? -15.064 -4.375 23.150 1.00 44.28 96 LYS A N 1
ATOM 715 C CA . LYS A 1 96 ? -15.569 -5.156 24.281 1.00 44.28 96 LYS A CA 1
ATOM 716 C C . LYS A 1 96 ? -14.692 -4.906 25.500 1.00 44.28 96 LYS A C 1
ATOM 718 O O . LYS A 1 96 ? -13.457 -4.803 25.309 1.00 44.28 96 LYS A O 1
#

Organism: Escherichia coli (NCBI:txid562)

Sequence (96 aa):
MCKSTGRTQYFSVIYDGTQPNPTTENVAAGLKLLKENNCDSVISLGGGSPHDCAKGIALVAANGGDIRDYEGVDRLCKTAAADDRHQYPRRVRPLK

Secondary structure (DSSP, 8-state):
----TTS----------PPSS--HHHHHHHHHHHHHTT-S-----SSHHHHHHHHHHHHHHHH-S-GGGG-SSS-----S-SS-TTSS--------

Radius of gyration: 15.36 Å; chains: 1; bounding box: 37×20×47 Å

pLDDT: mean 77.27, std 21.61, range [30.52, 96.31]

Foldseek 3Di:
DDDDPPDDDDDDDDDPPFDDVGDLVLLVVVLVVCVVVVPPDFDFDDDDRSVVSSVLNVLCNVQPDGSVCVPDPPSPDPPDCPVPPPVNPPPPPPDD

InterPro domains:
  IPR001670 Alcohol dehydrogenase, iron-type/glycerol dehydrogenase GldA [PF00465] (13-76)
  IPR039697 Iron-type alcohol dehydrogenase-like [PTHR11496] (13-72)